Protein AF-A0A6M0ATI1-F1 (afdb_monomer_lite)

Sequence (165 aa):
MRSDSDPESMREPLITDILDSEDGLGLEQLDYLVVSGDLTNRATPQEFEQARQLISGLMERFDLTAERCIIVPGNHDLSWDEEVYEWKKKRLVEPNKLQEGTYVEQGDGFLLRVEERYPQRFKNFSECFYQPLLGKEYPLEFKQQCLPSLFLNTRIQFLAMNSCS

Radius of gyration: 19.14 Å; chains: 1; bounding box: 51×43×51 Å

pLDDT: mean 89.33, std 9.72, range [35.59, 97.0]

Structure (mmCIF, N/CA/C/O backbone):
data_AF-A0A6M0ATI1-F1
#
_entry.id   AF-A0A6M0ATI1-F1
#
loop_
_atom_site.group_PDB
_atom_site.id
_atom_site.type_symbol
_atom_site.label_atom_id
_atom_site.label_alt_id
_atom_site.label_comp_id
_atom_site.label_asym_id
_atom_site.label_entity_id
_atom_site.label_seq_id
_atom_site.pdbx_PDB_ins_code
_atom_site.Cartn_x
_atom_site.Cartn_y
_atom_site.Cartn_z
_atom_site.occupancy
_atom_site.B_iso_or_equiv
_atom_site.auth_seq_id
_atom_site.auth_comp_id
_atom_site.auth_asym_id
_atom_site.auth_atom_id
_atom_site.pdbx_PDB_model_num
ATOM 1 N N . MET A 1 1 ? -14.110 23.406 -12.650 1.00 35.59 1 MET A N 1
ATOM 2 C CA . MET A 1 1 ? -13.484 22.103 -12.945 1.00 35.59 1 MET A CA 1
ATOM 3 C C . MET A 1 1 ? -13.263 21.456 -11.590 1.00 35.59 1 MET A C 1
ATOM 5 O O . MET A 1 1 ? -12.436 21.966 -10.849 1.00 35.59 1 MET A O 1
ATOM 9 N N . ARG A 1 2 ? -14.103 20.496 -11.183 1.00 36.56 2 ARG A N 1
ATOM 10 C CA . ARG A 1 2 ? -13.819 19.701 -9.980 1.00 36.56 2 ARG A CA 1
ATOM 11 C C . ARG A 1 2 ? -12.590 18.863 -10.329 1.00 36.56 2 ARG A C 1
ATOM 13 O O . ARG A 1 2 ? -12.591 18.241 -11.386 1.00 36.56 2 ARG A O 1
ATOM 20 N N . SER A 1 3 ? -11.518 18.942 -9.549 1.00 43.66 3 SER A N 1
ATOM 21 C CA . SER A 1 3 ? -10.491 17.910 -9.630 1.00 43.66 3 SER A CA 1
ATOM 22 C C . SER A 1 3 ? -11.125 16.662 -9.035 1.00 43.66 3 SER A C 1
ATOM 24 O O . SER A 1 3 ? -11.372 16.637 -7.834 1.00 43.66 3 SER A O 1
ATOM 26 N N . ASP A 1 4 ? -11.420 15.658 -9.857 1.00 52.88 4 ASP A N 1
ATOM 27 C CA . ASP A 1 4 ? -11.963 14.351 -9.440 1.00 52.88 4 ASP A CA 1
ATOM 28 C C . ASP A 1 4 ? -10.972 13.527 -8.575 1.00 52.88 4 ASP A C 1
ATOM 30 O O . ASP A 1 4 ? -11.040 12.306 -8.512 1.00 52.88 4 ASP A O 1
ATOM 34 N N . SER A 1 5 ? -10.026 14.190 -7.912 1.00 62.03 5 SER A N 1
ATOM 35 C CA . SER A 1 5 ? -8.940 13.615 -7.117 1.00 62.03 5 SER A CA 1
ATOM 36 C C . SER A 1 5 ? -8.611 14.504 -5.911 1.00 62.03 5 SER A C 1
ATOM 38 O O . SER A 1 5 ? -7.453 14.716 -5.554 1.00 62.03 5 SER A O 1
ATOM 40 N N . ASP A 1 6 ? -9.651 15.075 -5.303 1.00 76.88 6 ASP A N 1
ATOM 41 C CA . ASP A 1 6 ? -9.575 15.655 -3.965 1.00 76.88 6 ASP A CA 1
ATOM 42 C C . ASP A 1 6 ? -9.867 14.557 -2.919 1.00 76.88 6 ASP A C 1
ATOM 44 O O . ASP A 1 6 ? -10.954 13.969 -2.964 1.00 76.88 6 ASP A O 1
ATOM 48 N N . PRO A 1 7 ? -8.935 14.250 -1.993 1.00 76.62 7 PRO A N 1
ATOM 49 C CA . PRO A 1 7 ? -9.108 13.185 -1.003 1.00 76.62 7 PRO A CA 1
ATOM 50 C C . PRO A 1 7 ? -10.383 13.321 -0.170 1.00 76.62 7 PRO A C 1
ATOM 52 O O . PRO A 1 7 ? -11.025 12.317 0.133 1.00 76.62 7 PRO A O 1
ATOM 55 N N . GLU A 1 8 ? -10.786 14.548 0.174 1.00 75.38 8 GLU A N 1
ATOM 56 C CA . GLU A 1 8 ? -12.001 14.780 0.963 1.00 75.38 8 GLU A CA 1
ATOM 57 C C . GLU A 1 8 ? -13.261 14.403 0.184 1.00 75.38 8 GLU A C 1
ATOM 59 O O . GLU A 1 8 ? -14.150 13.735 0.714 1.00 75.38 8 GLU A O 1
ATOM 64 N N . SER A 1 9 ? -13.295 14.752 -1.102 1.00 80.88 9 SER A N 1
ATOM 65 C CA . SER A 1 9 ? -14.394 14.419 -2.010 1.00 80.88 9 SER A CA 1
ATOM 66 C C . SER A 1 9 ? -14.590 12.904 -2.199 1.00 80.88 9 SER A C 1
ATOM 68 O O . SER A 1 9 ? -15.701 12.480 -2.512 1.00 80.88 9 SER A O 1
ATOM 70 N N . MET A 1 10 ? -13.548 12.087 -1.991 1.00 82.06 10 MET A N 1
ATOM 71 C CA . MET A 1 10 ? -13.635 10.616 -1.991 1.00 82.06 10 MET A CA 1
ATOM 72 C C . MET A 1 10 ? -13.926 10.028 -0.605 1.00 82.06 10 MET A C 1
ATOM 74 O O . MET A 1 10 ? -14.589 8.996 -0.498 1.00 82.06 10 MET A O 1
ATOM 78 N N . ARG A 1 11 ? -13.430 10.671 0.456 1.00 87.81 11 ARG A N 1
ATOM 79 C CA . ARG A 1 11 ? -13.546 10.195 1.838 1.00 87.81 11 ARG A CA 1
ATOM 80 C C . ARG A 1 11 ? -14.991 10.177 2.326 1.00 87.81 11 ARG A C 1
ATOM 82 O O . ARG A 1 11 ? -15.429 9.173 2.877 1.00 87.81 11 ARG A O 1
ATOM 89 N N . GLU A 1 12 ? -15.721 11.276 2.143 1.00 87.88 12 GLU A N 1
ATOM 90 C CA . GLU A 1 12 ? -17.067 11.425 2.716 1.00 87.88 12 GLU A CA 1
ATOM 91 C C . GLU A 1 12 ? -18.094 10.426 2.155 1.00 87.88 12 GLU A C 1
ATOM 93 O O . GLU A 1 12 ? -18.835 9.847 2.954 1.00 87.88 12 GLU A O 1
ATOM 98 N N . PRO A 1 13 ? -18.138 10.144 0.834 1.00 90.75 13 PRO A N 1
ATOM 99 C CA . PRO A 1 13 ? -18.988 9.078 0.306 1.00 90.75 13 PRO A CA 1
ATOM 100 C C . PRO A 1 13 ? -18.637 7.713 0.896 1.00 90.75 13 PRO A C 1
ATOM 102 O O . PRO A 1 13 ? -19.522 7.009 1.360 1.00 90.75 13 PRO A O 1
ATOM 105 N N . LEU A 1 14 ? -17.345 7.377 0.984 1.00 91.25 14 LEU A N 1
ATOM 106 C CA . LEU A 1 14 ? -16.912 6.098 1.545 1.00 91.25 14 LEU A CA 1
ATOM 107 C C . LEU A 1 14 ? -17.301 5.953 3.024 1.00 91.25 14 LEU A C 1
ATOM 109 O O . LEU A 1 14 ? -17.777 4.899 3.434 1.00 91.25 14 LEU A O 1
ATOM 113 N N . ILE A 1 15 ? -17.123 7.003 3.833 1.00 92.25 15 ILE A N 1
ATOM 114 C CA . ILE A 1 15 ? -17.561 7.008 5.237 1.00 92.25 15 ILE A CA 1
ATOM 115 C C . ILE A 1 15 ? -19.081 6.844 5.322 1.00 92.25 15 ILE A C 1
ATOM 117 O O . ILE A 1 15 ? -19.564 6.110 6.181 1.00 92.25 15 ILE A O 1
ATOM 121 N N . THR A 1 16 ? -19.822 7.516 4.440 1.00 92.44 16 THR A N 1
ATOM 122 C CA . THR A 1 16 ? -21.284 7.429 4.384 1.00 92.44 16 THR A CA 1
ATOM 123 C C . THR A 1 16 ? -21.722 6.003 4.070 1.00 92.44 16 THR A C 1
ATOM 125 O O . THR A 1 16 ? -22.495 5.443 4.837 1.00 92.44 16 THR A O 1
ATOM 128 N N . ASP A 1 17 ? -21.154 5.380 3.038 1.00 93.19 17 ASP A N 1
ATOM 129 C CA . ASP A 1 17 ? -21.459 4.001 2.642 1.00 93.19 17 ASP A CA 1
ATOM 130 C C . ASP A 1 17 ? -21.103 2.986 3.745 1.00 93.19 17 ASP A C 1
ATOM 132 O O . ASP A 1 17 ? -21.799 1.988 3.930 1.00 93.19 17 ASP A O 1
ATOM 136 N N . ILE A 1 18 ? -20.031 3.227 4.511 1.00 92.38 18 ILE A N 1
ATOM 137 C CA . ILE A 1 18 ? -19.662 2.369 5.649 1.00 92.38 18 ILE A CA 1
ATOM 138 C C . ILE A 1 18 ? -20.700 2.474 6.776 1.00 92.38 18 ILE A C 1
ATOM 140 O O . ILE A 1 18 ? -21.060 1.455 7.363 1.00 92.38 18 ILE A O 1
ATOM 144 N N . LEU A 1 19 ? -21.168 3.686 7.088 1.00 93.00 19 LEU A N 1
ATOM 145 C CA . LEU A 1 19 ? -22.079 3.948 8.207 1.00 93.00 19 LEU A CA 1
ATOM 146 C C . LEU A 1 19 ? -23.550 3.676 7.874 1.00 93.00 19 LEU A C 1
ATOM 148 O O . LEU A 1 19 ? -24.333 3.407 8.785 1.00 93.00 19 LEU A O 1
ATOM 152 N N . ASP A 1 20 ? -23.941 3.785 6.606 1.00 93.75 20 ASP A N 1
ATOM 153 C CA . ASP A 1 20 ? -25.328 3.641 6.181 1.00 93.75 20 ASP A CA 1
ATOM 154 C C . ASP A 1 20 ? -25.816 2.205 6.392 1.00 93.75 20 ASP A C 1
ATOM 156 O O . ASP A 1 20 ? -25.236 1.249 5.885 1.00 93.75 20 ASP A O 1
ATOM 160 N N . SER A 1 21 ? -26.889 2.065 7.167 1.00 91.50 21 SER A N 1
ATOM 161 C CA . SER A 1 21 ? -27.486 0.778 7.532 1.00 91.50 21 SER A CA 1
ATOM 162 C C . SER A 1 21 ? -28.617 0.340 6.600 1.00 91.50 21 SER A C 1
ATOM 164 O O . SER A 1 21 ? -29.055 -0.807 6.699 1.00 91.50 21 SER A O 1
ATOM 166 N N . GLU A 1 22 ? -29.090 1.223 5.716 1.00 91.31 22 GLU A N 1
ATOM 167 C CA . GLU A 1 22 ? -30.153 0.920 4.756 1.00 91.31 22 GLU A CA 1
ATOM 168 C C . GLU A 1 22 ? -29.571 0.461 3.416 1.00 91.31 22 GLU A C 1
ATOM 170 O O . GLU A 1 22 ? -29.850 -0.662 2.991 1.00 91.31 22 GLU A O 1
ATOM 175 N N . ASP A 1 23 ? -28.727 1.290 2.795 1.00 90.81 23 ASP A N 1
ATOM 176 C CA . ASP A 1 23 ? -28.152 1.027 1.468 1.00 90.81 23 ASP A CA 1
ATOM 177 C C . ASP A 1 23 ? -26.639 0.700 1.505 1.00 90.81 23 ASP A C 1
ATOM 179 O O . ASP A 1 23 ? -26.055 0.352 0.474 1.00 90.81 23 ASP A O 1
ATOM 183 N N . GLY A 1 24 ? -26.005 0.771 2.684 1.00 90.88 24 GLY A N 1
ATOM 184 C CA . GLY A 1 24 ? -24.564 0.584 2.895 1.00 90.88 24 GLY A CA 1
ATOM 185 C C . GLY A 1 24 ? -24.173 -0.653 3.720 1.00 90.88 24 GLY A C 1
ATOM 186 O O . GLY A 1 24 ? -24.802 -1.711 3.652 1.00 90.88 24 GLY A O 1
ATOM 187 N N . LEU A 1 25 ? -23.075 -0.543 4.478 1.00 90.50 25 LEU A N 1
ATOM 188 C CA . LEU A 1 25 ? -22.532 -1.630 5.311 1.00 90.50 25 LEU A CA 1
ATOM 189 C C . LEU A 1 25 ? -23.060 -1.637 6.755 1.00 90.50 25 LEU A C 1
ATOM 191 O O . LEU A 1 25 ? -22.966 -2.668 7.424 1.00 90.50 25 LEU A O 1
ATOM 195 N N . GLY A 1 26 ? -23.584 -0.514 7.247 1.00 92.38 26 GLY A N 1
ATOM 196 C CA . GLY A 1 26 ? -24.131 -0.367 8.598 1.00 92.38 26 GLY A CA 1
ATOM 197 C C . GLY A 1 26 ? -23.112 -0.580 9.721 1.00 92.38 26 GLY A C 1
ATOM 198 O O . GLY A 1 26 ? -23.476 -1.045 10.802 1.00 92.38 26 GLY A O 1
ATOM 199 N N . LEU A 1 27 ? -21.830 -0.300 9.473 1.00 92.56 27 LEU A N 1
ATOM 200 C CA . LEU A 1 27 ? -20.741 -0.504 10.428 1.00 92.56 27 LEU A CA 1
ATOM 201 C C . LEU A 1 27 ? -20.435 0.788 11.184 1.00 92.56 27 LEU A C 1
ATOM 203 O O . LEU A 1 27 ? -19.815 1.706 10.656 1.00 92.56 27 LEU A O 1
ATOM 207 N N . GLU A 1 28 ? -20.807 0.838 12.461 1.00 90.44 28 GLU A N 1
ATOM 208 C CA . GLU A 1 28 ? -20.515 1.991 13.326 1.00 90.44 28 GLU A CA 1
ATOM 209 C C . GLU A 1 28 ? -19.036 2.076 13.746 1.00 90.44 28 GLU A C 1
ATOM 211 O O . GLU A 1 28 ? -18.558 3.144 14.136 1.00 90.44 28 GLU A O 1
ATOM 216 N N . GLN A 1 29 ? -18.312 0.953 13.690 1.00 92.75 29 GLN A N 1
ATOM 217 C CA . GLN A 1 29 ? -16.911 0.824 14.097 1.00 92.75 29 GLN A CA 1
ATOM 218 C C . GLN A 1 29 ? -16.158 -0.148 13.185 1.00 92.75 29 GLN A C 1
ATOM 220 O O . GLN A 1 29 ? -16.751 -1.057 12.603 1.00 92.75 29 GLN A O 1
ATOM 225 N N . LEU A 1 30 ? -14.835 0.021 13.111 1.00 94.12 30 LEU A N 1
ATOM 226 C CA . LEU A 1 30 ? -13.924 -0.881 12.412 1.00 94.12 30 LEU A CA 1
ATOM 227 C C . LEU A 1 30 ? -12.875 -1.411 13.394 1.00 94.12 30 LEU A C 1
ATOM 229 O O . LEU A 1 30 ? -12.245 -0.639 14.107 1.00 94.12 30 LEU A O 1
ATOM 233 N N . ASP A 1 31 ? -12.650 -2.726 13.405 1.00 94.31 31 ASP A N 1
ATOM 234 C CA . ASP A 1 31 ? -11.556 -3.335 14.180 1.00 94.31 31 ASP A CA 1
ATOM 235 C C . ASP A 1 31 ? -10.205 -3.268 13.453 1.00 94.31 31 ASP A C 1
ATOM 237 O O . ASP A 1 31 ? -9.141 -3.300 14.083 1.00 94.31 31 ASP A O 1
ATOM 241 N N . TYR A 1 32 ? -10.260 -3.252 12.119 1.00 95.88 32 TYR A N 1
ATOM 242 C CA . TYR A 1 32 ? -9.123 -3.295 11.208 1.00 95.88 32 TYR A CA 1
ATOM 243 C C . TYR A 1 32 ? -9.449 -2.539 9.926 1.00 95.88 32 TYR A C 1
ATOM 245 O O . TYR A 1 32 ? -10.566 -2.633 9.418 1.00 95.88 32 TYR A O 1
ATOM 253 N N . LEU A 1 33 ? -8.442 -1.882 9.356 1.00 95.62 33 LEU A N 1
ATOM 254 C CA . LEU A 1 33 ? -8.485 -1.366 7.993 1.00 95.62 33 LEU A CA 1
ATOM 255 C C . LEU A 1 33 ? -7.503 -2.162 7.141 1.00 95.62 33 LEU A C 1
ATOM 257 O 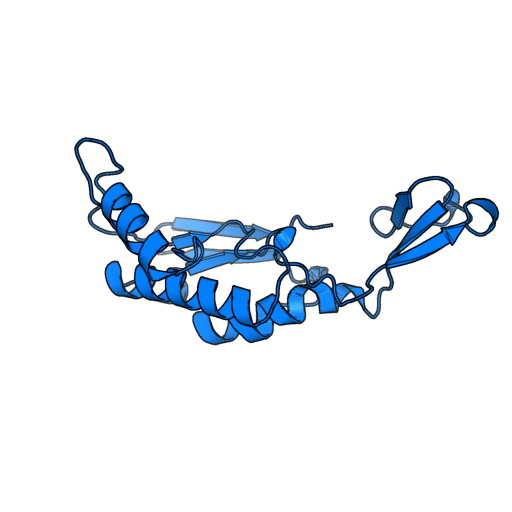O . LEU A 1 33 ? -6.302 -2.170 7.414 1.00 95.62 33 LEU A O 1
ATOM 261 N N . VAL A 1 34 ? -8.015 -2.834 6.114 1.00 95.50 34 VAL A N 1
ATOM 262 C CA . VAL A 1 34 ? -7.196 -3.587 5.163 1.00 95.50 34 VAL A CA 1
ATOM 263 C C . VAL A 1 34 ? -7.276 -2.907 3.806 1.00 95.50 34 VAL A C 1
ATOM 265 O O . VAL A 1 34 ? -8.363 -2.787 3.249 1.00 95.50 34 VAL A O 1
ATOM 268 N N . VAL A 1 35 ? -6.131 -2.486 3.269 1.00 94.44 35 VAL A N 1
ATOM 269 C CA . VAL A 1 35 ? -6.033 -1.899 1.927 1.00 94.44 35 VAL A CA 1
ATOM 270 C C . VAL A 1 35 ? -5.130 -2.776 1.072 1.00 94.44 35 VAL A C 1
ATOM 272 O O . VAL A 1 35 ? -3.945 -2.946 1.357 1.00 94.44 35 VAL A O 1
ATOM 275 N N . SER A 1 36 ? -5.712 -3.375 0.038 1.00 92.31 36 SER A N 1
ATOM 276 C CA . SER A 1 36 ? -5.083 -4.427 -0.764 1.00 92.31 36 SER A CA 1
ATOM 277 C C . SER A 1 36 ? -4.266 -3.923 -1.962 1.00 92.31 36 SER A C 1
ATOM 279 O O . SER A 1 36 ? -3.994 -4.712 -2.863 1.00 92.31 36 SER A O 1
ATOM 281 N N . GLY A 1 37 ? -3.876 -2.647 -1.974 1.00 92.06 37 GLY A N 1
ATOM 282 C CA . GLY A 1 37 ? -3.059 -2.035 -3.027 1.00 92.06 37 GLY A CA 1
ATOM 283 C C . GLY A 1 37 ? -3.811 -1.062 -3.928 1.00 92.06 37 GLY A C 1
ATOM 284 O O . GLY A 1 37 ? -4.973 -0.749 -3.679 1.00 92.06 37 GLY A O 1
ATOM 285 N N . ASP A 1 38 ? -3.100 -0.590 -4.953 1.00 92.44 38 ASP A N 1
ATOM 286 C CA . ASP A 1 38 ? -3.531 0.385 -5.961 1.00 92.44 38 ASP A CA 1
ATOM 287 C C . ASP A 1 38 ? -4.052 1.687 -5.333 1.00 92.44 38 ASP A C 1
ATOM 289 O O . ASP A 1 38 ? -5.129 2.191 -5.649 1.00 92.44 38 ASP A O 1
ATOM 293 N N . LEU A 1 39 ? -3.254 2.235 -4.413 1.00 92.31 39 LEU A N 1
ATOM 294 C CA . LEU A 1 39 ? -3.512 3.525 -3.765 1.00 92.31 39 LEU A CA 1
ATOM 295 C C . LEU A 1 39 ? -3.316 4.704 -4.721 1.00 92.31 39 LEU A C 1
ATOM 297 O O . LEU A 1 39 ? -3.899 5.772 -4.538 1.00 92.31 39 LEU A O 1
ATOM 301 N N . THR A 1 40 ? -2.431 4.528 -5.694 1.00 92.69 40 THR A N 1
ATOM 302 C CA . THR A 1 40 ? -1.992 5.557 -6.633 1.00 92.69 40 THR A CA 1
ATOM 303 C C . THR A 1 40 ? -2.169 5.079 -8.069 1.00 92.69 40 THR A C 1
ATOM 305 O O . THR A 1 40 ? -2.600 3.956 -8.302 1.00 92.69 40 THR A O 1
ATOM 308 N N . ASN A 1 41 ? -1.878 5.938 -9.052 1.00 88.94 41 ASN A N 1
ATOM 309 C CA . ASN A 1 41 ? -1.892 5.556 -10.469 1.00 88.94 41 ASN A CA 1
ATOM 310 C C . ASN A 1 41 ? -0.471 5.427 -11.038 1.00 88.94 41 ASN A C 1
ATOM 312 O O . ASN A 1 41 ? -0.227 4.604 -11.922 1.00 88.94 41 ASN A O 1
ATOM 316 N N . ARG A 1 42 ? 0.453 6.274 -10.568 1.00 88.56 42 ARG A N 1
ATOM 317 C CA . ARG A 1 42 ? 1.842 6.365 -11.035 1.00 88.56 42 ARG A CA 1
ATOM 318 C C . ARG A 1 42 ? 2.861 6.339 -9.893 1.00 88.56 42 ARG A C 1
ATOM 320 O O . ARG A 1 42 ? 4.038 6.590 -10.149 1.00 88.56 42 ARG A O 1
ATOM 327 N N . ALA A 1 43 ? 2.425 6.086 -8.659 1.00 92.38 43 ALA A N 1
ATOM 328 C CA . ALA A 1 43 ? 3.269 6.043 -7.469 1.00 92.38 43 ALA A CA 1
ATOM 329 C C . ALA A 1 43 ? 4.118 7.306 -7.244 1.00 92.38 43 ALA A C 1
ATOM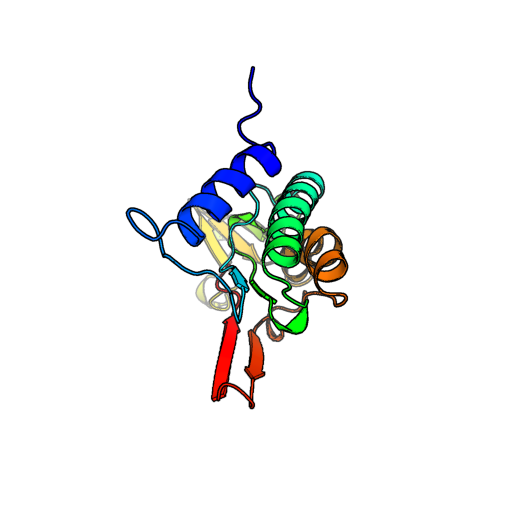 331 O O . ALA A 1 43 ? 5.267 7.241 -6.786 1.00 92.38 43 ALA A O 1
ATOM 332 N N . THR A 1 44 ? 3.573 8.477 -7.581 1.00 92.44 44 THR A N 1
ATOM 333 C CA . THR A 1 44 ? 4.272 9.746 -7.330 1.00 92.44 44 THR A CA 1
ATOM 334 C C . THR A 1 44 ? 4.165 10.150 -5.855 1.00 92.44 44 THR A C 1
ATOM 336 O O . THR A 1 44 ? 3.166 9.831 -5.205 1.00 92.44 44 THR A O 1
ATOM 339 N N . PRO A 1 45 ? 5.131 10.912 -5.305 1.00 93.56 45 PRO A N 1
ATOM 340 C CA . PRO A 1 45 ? 5.039 11.413 -3.932 1.00 93.56 45 PRO A CA 1
ATOM 341 C C . PRO A 1 45 ? 3.753 12.207 -3.648 1.00 93.56 45 PRO A C 1
ATOM 343 O O . PRO A 1 45 ? 3.171 12.062 -2.577 1.00 93.56 45 PRO A O 1
ATOM 346 N N . GLN A 1 46 ? 3.275 13.010 -4.609 1.00 93.19 46 GLN A N 1
ATOM 347 C CA . GLN A 1 46 ? 2.004 13.734 -4.482 1.00 93.19 46 GLN A CA 1
ATOM 348 C C . GLN A 1 46 ? 0.789 12.801 -4.393 1.00 93.19 46 GLN A C 1
ATOM 350 O O . GLN A 1 46 ? -0.078 13.035 -3.555 1.00 93.19 46 GLN A O 1
ATOM 355 N N . GLU A 1 47 ? 0.715 11.762 -5.231 1.00 93.94 47 GLU A N 1
ATOM 356 C CA . GLU A 1 47 ? -0.385 10.785 -5.173 1.00 93.94 47 GLU A CA 1
ATOM 357 C C . GLU A 1 47 ? -0.378 10.035 -3.833 1.00 93.94 47 GLU A C 1
ATOM 359 O O . GLU A 1 47 ? -1.427 9.847 -3.221 1.00 93.94 47 GLU A O 1
ATOM 364 N N . PHE A 1 48 ? 0.804 9.678 -3.324 1.00 95.81 48 PHE A N 1
ATOM 365 C CA . PHE A 1 48 ? 0.933 9.052 -2.009 1.00 95.81 48 PHE A CA 1
ATOM 366 C C . PHE A 1 48 ? 0.528 9.971 -0.859 1.00 95.81 48 PHE A C 1
ATOM 368 O O . PHE A 1 48 ? -0.099 9.506 0.088 1.00 95.81 48 PHE A O 1
ATOM 375 N N . GLU A 1 49 ? 0.824 11.266 -0.940 1.00 94.75 49 GLU A N 1
ATOM 376 C CA . GLU A 1 49 ? 0.360 12.234 0.055 1.00 94.75 49 GLU A CA 1
ATOM 377 C C . GLU A 1 49 ? -1.175 12.349 0.058 1.00 94.75 49 GLU A C 1
ATOM 379 O O . GLU A 1 49 ? -1.791 12.365 1.122 1.00 94.75 49 GLU A O 1
ATOM 384 N N . GLN A 1 50 ? -1.811 12.346 -1.117 1.00 94.31 50 GLN A N 1
ATOM 385 C CA . GLN A 1 50 ? -3.273 12.317 -1.237 1.00 94.31 50 GLN A CA 1
ATOM 386 C C . GLN A 1 50 ? -3.874 11.028 -0.659 1.00 94.31 50 GLN A C 1
ATOM 388 O O . GLN A 1 50 ? -4.819 11.084 0.132 1.00 94.31 50 GLN A O 1
ATOM 393 N N . ALA A 1 51 ? -3.296 9.871 -0.994 1.00 95.06 51 ALA A N 1
ATOM 394 C CA . ALA A 1 51 ? -3.703 8.585 -0.434 1.00 95.06 51 ALA A CA 1
ATOM 395 C C . ALA A 1 51 ? -3.537 8.563 1.094 1.00 95.06 51 ALA A C 1
ATOM 397 O O . ALA A 1 51 ? -4.420 8.101 1.815 1.00 95.06 51 ALA A O 1
ATOM 398 N N . ARG A 1 52 ? -2.437 9.120 1.613 1.00 95.69 52 ARG A N 1
ATOM 399 C CA . ARG A 1 52 ? -2.187 9.235 3.052 1.00 95.69 52 ARG A CA 1
ATOM 400 C C . ARG A 1 52 ? -3.269 10.068 3.733 1.00 95.69 52 ARG A C 1
ATOM 402 O O . ARG A 1 52 ? -3.792 9.633 4.750 1.00 95.69 52 ARG A O 1
ATOM 409 N N . GLN A 1 53 ? -3.641 11.218 3.172 1.00 94.94 53 GLN A N 1
ATOM 410 C CA . GLN A 1 53 ? -4.707 12.070 3.716 1.00 94.94 53 GLN A CA 1
ATOM 411 C C . GLN A 1 53 ? -6.062 11.353 3.769 1.00 94.94 53 GLN A C 1
ATOM 413 O O . GLN A 1 53 ? -6.770 11.456 4.773 1.00 94.94 53 GLN A O 1
ATOM 418 N N . LEU A 1 54 ? -6.402 10.587 2.727 1.00 94.44 54 LEU A N 1
ATOM 419 C CA . LEU A 1 54 ? -7.610 9.761 2.700 1.00 94.44 54 LEU A CA 1
ATOM 420 C C . LEU A 1 54 ? -7.599 8.725 3.835 1.00 94.44 54 LEU A C 1
ATOM 422 O O . LEU A 1 54 ? -8.537 8.671 4.632 1.00 94.44 54 LEU A O 1
ATOM 426 N N . ILE A 1 55 ? -6.528 7.931 3.936 1.00 95.75 55 ILE A N 1
ATOM 427 C CA . ILE A 1 55 ? -6.431 6.846 4.921 1.00 95.75 55 ILE A CA 1
ATOM 428 C C . ILE A 1 55 ? -6.325 7.383 6.351 1.00 95.75 55 ILE A C 1
ATOM 430 O O . ILE A 1 55 ? -7.008 6.869 7.233 1.00 95.75 55 ILE A O 1
ATOM 434 N N . SER A 1 56 ? -5.546 8.442 6.594 1.00 95.69 56 SER A N 1
ATOM 435 C CA . SER A 1 56 ? -5.488 9.096 7.908 1.00 95.69 56 SER A CA 1
ATOM 436 C C . SER A 1 56 ? -6.864 9.607 8.340 1.00 95.69 56 SER A C 1
ATOM 438 O O . SER A 1 56 ? -7.245 9.399 9.485 1.00 95.69 56 SER A O 1
ATOM 440 N N . GLY A 1 57 ? -7.654 10.179 7.424 1.00 94.50 57 GLY A N 1
ATOM 441 C CA . GLY A 1 57 ? -9.020 10.608 7.731 1.00 94.50 57 GLY A CA 1
ATOM 442 C C . GLY A 1 57 ? -9.953 9.452 8.112 1.00 94.50 57 GLY A C 1
ATOM 443 O O . GLY A 1 57 ? -10.770 9.597 9.019 1.00 94.50 57 GLY A O 1
ATOM 444 N N . LEU A 1 58 ? -9.816 8.284 7.472 1.00 95.00 58 LEU A N 1
ATOM 445 C CA . LEU A 1 58 ? -10.544 7.075 7.882 1.00 95.00 58 LEU A CA 1
ATOM 446 C C . LEU A 1 58 ? -10.083 6.587 9.259 1.00 95.00 58 LEU A C 1
ATOM 448 O O . LEU A 1 58 ? -10.915 6.254 10.101 1.00 95.00 58 LEU A O 1
ATOM 452 N N . MET A 1 59 ? -8.772 6.576 9.508 1.00 95.44 59 MET A N 1
ATOM 453 C CA . MET A 1 59 ? -8.224 6.180 10.804 1.00 95.44 59 MET A CA 1
ATOM 454 C C . MET A 1 59 ? -8.746 7.073 11.930 1.00 95.44 59 MET A C 1
ATOM 456 O O . MET A 1 59 ? -9.206 6.560 12.944 1.00 95.44 59 MET A O 1
ATOM 460 N N . GLU A 1 60 ? -8.749 8.391 11.728 1.00 95.12 60 GLU A N 1
ATOM 461 C CA . GLU A 1 60 ? -9.299 9.361 12.678 1.00 95.12 60 GLU A CA 1
ATOM 462 C C . GLU A 1 60 ? -10.809 9.172 12.878 1.00 95.12 60 GLU A C 1
ATOM 464 O O . GLU A 1 60 ? -11.289 9.185 14.011 1.00 95.12 60 GLU A O 1
ATOM 469 N N . ARG A 1 61 ? -11.573 8.943 11.799 1.00 94.88 61 ARG A N 1
ATOM 470 C CA . ARG A 1 61 ? -13.032 8.768 11.875 1.00 94.88 61 ARG A CA 1
ATOM 471 C C . ARG A 1 61 ? -13.447 7.547 12.695 1.00 94.88 61 ARG A C 1
ATOM 473 O O . ARG A 1 61 ? -14.486 7.608 13.361 1.00 94.88 61 ARG A O 1
ATOM 480 N N . PHE A 1 62 ? -12.687 6.459 12.596 1.00 95.69 62 PHE A N 1
ATOM 481 C CA . PHE A 1 62 ? -12.994 5.165 13.212 1.00 95.69 62 PHE A CA 1
ATOM 482 C C . PHE A 1 62 ? -12.087 4.824 14.408 1.00 95.69 62 PHE A C 1
ATOM 484 O O . PHE A 1 62 ? -12.140 3.698 14.891 1.00 95.69 62 PHE A O 1
ATOM 491 N N . ASP A 1 63 ? -11.286 5.783 14.891 1.00 95.31 63 ASP A N 1
ATOM 492 C CA . ASP A 1 63 ? -10.353 5.629 16.023 1.00 95.31 63 ASP A CA 1
ATOM 493 C C . ASP A 1 63 ? -9.382 4.435 15.863 1.00 95.31 63 ASP A C 1
ATOM 495 O O . ASP A 1 63 ? -9.104 3.671 16.790 1.00 95.31 63 ASP A O 1
ATOM 499 N N . LEU A 1 64 ? -8.872 4.241 14.641 1.00 96.12 64 LEU A N 1
ATOM 500 C CA . LEU A 1 64 ? -7.947 3.158 14.309 1.00 96.12 64 LEU A CA 1
ATOM 501 C C . LEU A 1 64 ? -6.495 3.570 14.550 1.00 96.12 64 LEU A C 1
ATOM 503 O O . LEU A 1 64 ? -6.012 4.576 14.028 1.00 96.12 64 LEU A O 1
ATOM 507 N N . THR A 1 65 ? -5.749 2.720 15.254 1.00 95.12 65 THR A N 1
ATOM 508 C CA . THR A 1 65 ? -4.296 2.875 15.374 1.00 95.12 65 THR A CA 1
ATOM 509 C C . THR A 1 65 ? -3.569 2.336 14.142 1.00 95.12 65 THR A C 1
ATOM 511 O O . THR A 1 65 ? -4.085 1.500 13.392 1.00 95.12 65 THR A O 1
ATOM 514 N N . ALA A 1 66 ? -2.316 2.759 13.956 1.00 94.69 66 ALA A N 1
ATOM 515 C CA . ALA A 1 66 ? -1.449 2.238 12.901 1.00 94.69 66 ALA A CA 1
ATOM 516 C C . ALA A 1 66 ? -1.298 0.705 12.959 1.00 94.69 66 ALA A C 1
ATOM 518 O O . ALA A 1 66 ? -1.227 0.059 11.916 1.00 94.69 66 ALA A O 1
ATOM 519 N N . GLU A 1 67 ? -1.305 0.084 14.149 1.00 93.38 67 GLU A N 1
ATOM 520 C CA . GLU A 1 67 ? -1.216 -1.380 14.248 1.00 93.38 67 GLU A CA 1
ATOM 521 C C . GLU A 1 67 ? -2.466 -2.099 13.726 1.00 93.38 67 GLU A C 1
ATOM 523 O O . GLU A 1 67 ? -2.389 -3.286 13.418 1.00 93.38 67 GLU A O 1
ATOM 528 N N . ARG A 1 68 ? -3.610 -1.411 13.620 1.00 95.56 68 ARG A N 1
ATOM 529 C CA . ARG A 1 68 ? -4.860 -1.953 13.062 1.00 95.56 68 ARG A CA 1
ATOM 530 C C . ARG A 1 68 ? -4.983 -1.758 11.552 1.00 95.56 68 ARG A C 1
ATOM 532 O O . ARG A 1 68 ? -5.959 -2.221 10.966 1.00 95.56 68 ARG A O 1
ATOM 539 N N . CYS A 1 69 ? -3.996 -1.123 10.926 1.00 96.12 69 CYS A N 1
ATOM 540 C CA . CYS A 1 69 ? -3.961 -0.887 9.490 1.00 96.12 69 CYS A CA 1
ATOM 541 C C . CYS A 1 69 ? -3.024 -1.892 8.805 1.00 96.12 69 CYS A C 1
ATOM 543 O O . CYS A 1 69 ? -1.828 -1.957 9.091 1.00 96.12 69 CYS A O 1
ATOM 545 N N . ILE A 1 70 ? -3.570 -2.687 7.886 1.00 95.81 70 ILE A N 1
ATOM 546 C CA . ILE A 1 70 ? -2.839 -3.666 7.082 1.00 95.81 70 ILE A CA 1
ATOM 547 C C . ILE A 1 70 ? -2.902 -3.204 5.633 1.00 95.81 70 ILE A C 1
ATOM 549 O O . ILE A 1 70 ? -3.941 -3.300 4.988 1.00 95.81 70 ILE A O 1
ATOM 553 N N . ILE A 1 71 ? -1.787 -2.689 5.126 1.00 95.06 71 ILE A N 1
ATOM 554 C CA . ILE A 1 71 ? -1.726 -2.091 3.794 1.00 95.06 71 ILE A CA 1
ATOM 555 C C . ILE A 1 71 ? -0.614 -2.762 2.999 1.00 95.06 71 ILE A C 1
ATOM 557 O O . ILE A 1 71 ? 0.504 -2.920 3.494 1.00 95.06 71 ILE A O 1
ATOM 561 N N . VAL A 1 72 ? -0.924 -3.167 1.774 1.00 93.69 72 VAL A N 1
ATOM 562 C CA . VAL A 1 72 ? 0.049 -3.677 0.801 1.00 93.69 72 VAL A CA 1
ATOM 563 C C . VAL A 1 72 ? 0.043 -2.789 -0.434 1.00 93.69 72 VAL A C 1
ATOM 565 O O . VAL A 1 72 ? -0.995 -2.199 -0.724 1.00 93.69 72 VAL A O 1
ATOM 568 N N . PRO A 1 73 ? 1.169 -2.667 -1.153 1.00 93.25 73 PRO A N 1
ATOM 569 C CA . PRO A 1 73 ? 1.173 -1.985 -2.436 1.00 93.25 73 PRO A CA 1
ATOM 570 C C . PRO A 1 73 ? 0.533 -2.853 -3.528 1.00 93.25 73 PRO A C 1
ATOM 572 O O . PRO A 1 73 ? 0.608 -4.085 -3.476 1.00 93.25 73 PRO A O 1
ATOM 575 N N . GLY A 1 74 ? -0.056 -2.192 -4.523 1.00 90.44 74 GLY A N 1
ATOM 576 C CA . GLY A 1 74 ? -0.524 -2.786 -5.775 1.00 90.44 74 GLY A CA 1
ATOM 577 C C . GLY A 1 74 ? 0.374 -2.443 -6.969 1.00 90.44 74 GLY A C 1
ATOM 578 O O . GLY A 1 74 ? 1.432 -1.822 -6.827 1.00 90.44 74 GLY A O 1
ATOM 579 N N . ASN A 1 75 ? -0.043 -2.861 -8.166 1.00 88.56 75 ASN A N 1
ATOM 580 C CA . ASN A 1 75 ? 0.733 -2.668 -9.396 1.00 88.56 75 ASN A CA 1
ATOM 581 C C . ASN A 1 75 ? 0.855 -1.187 -9.767 1.00 88.56 75 ASN A C 1
ATOM 583 O O . ASN A 1 75 ? 1.845 -0.779 -10.372 1.00 88.56 75 ASN A O 1
ATOM 587 N N . HIS A 1 76 ? -0.134 -0.376 -9.405 1.00 88.94 76 HIS A N 1
ATOM 588 C CA . HIS A 1 76 ? -0.098 1.057 -9.667 1.00 88.94 76 HIS A CA 1
ATOM 589 C C . HIS A 1 76 ? 0.730 1.847 -8.640 1.00 88.94 76 HIS A C 1
ATOM 591 O O . HIS A 1 76 ? 1.067 3.002 -8.892 1.00 88.94 76 HIS A O 1
ATOM 597 N N . ASP A 1 77 ? 1.132 1.208 -7.537 1.00 89.75 77 ASP A N 1
ATOM 598 C CA . ASP A 1 77 ? 1.990 1.787 -6.492 1.00 89.75 77 ASP A CA 1
ATOM 599 C C . ASP A 1 77 ? 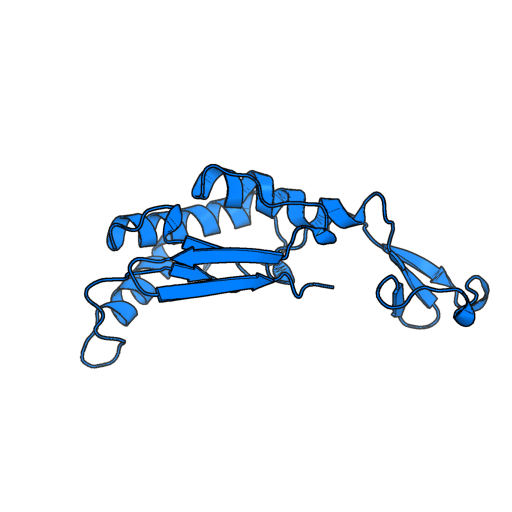3.492 1.585 -6.762 1.00 89.75 77 ASP A C 1
ATOM 601 O O . ASP A 1 77 ? 4.342 1.919 -5.930 1.00 89.75 77 ASP A O 1
ATOM 605 N N . LEU A 1 78 ? 3.821 1.053 -7.941 1.00 87.81 78 LEU A N 1
ATOM 606 C CA . LEU A 1 78 ? 5.171 0.954 -8.481 1.00 87.81 78 LEU A CA 1
ATOM 607 C C . LEU A 1 78 ? 5.591 2.288 -9.106 1.00 87.81 78 LEU A C 1
ATOM 609 O O . LEU A 1 78 ? 4.887 2.818 -9.961 1.00 87.81 78 LEU A O 1
ATOM 613 N N . SER A 1 79 ? 6.763 2.808 -8.741 1.00 83.06 79 SER A N 1
ATOM 614 C CA . SER A 1 79 ? 7.336 3.975 -9.424 1.00 83.06 79 SER A CA 1
ATOM 615 C C . SER A 1 79 ? 7.794 3.603 -10.834 1.00 83.06 79 SER A C 1
ATOM 617 O O . SER A 1 79 ? 8.692 2.778 -10.999 1.00 83.06 79 SER A O 1
ATOM 619 N N . TRP A 1 80 ? 7.202 4.239 -11.848 1.00 73.81 80 TRP A N 1
ATOM 620 C CA . TRP A 1 80 ? 7.572 4.051 -13.259 1.00 73.81 80 TRP A CA 1
ATOM 621 C C . TRP A 1 80 ? 8.839 4.824 -13.650 1.00 73.81 80 TRP A C 1
ATOM 623 O O . TRP A 1 80 ? 9.409 4.560 -14.707 1.00 73.81 80 TRP A O 1
ATOM 633 N N . ASP A 1 81 ? 9.282 5.760 -12.806 1.00 76.75 81 ASP A N 1
ATOM 634 C CA . ASP A 1 81 ? 10.531 6.503 -13.005 1.00 76.75 81 ASP A CA 1
ATOM 635 C C . ASP A 1 81 ? 11.764 5.620 -12.742 1.00 76.75 81 ASP A C 1
ATOM 637 O O . ASP A 1 81 ? 12.853 5.882 -13.253 1.00 76.75 81 ASP A O 1
ATOM 641 N N . GLU A 1 82 ? 11.593 4.546 -11.966 1.00 78.56 82 GLU A N 1
ATOM 642 C CA . GLU A 1 82 ? 12.635 3.555 -11.737 1.00 78.56 82 GLU A CA 1
ATOM 643 C C . GLU A 1 82 ? 12.636 2.542 -12.888 1.00 78.56 82 GLU A C 1
ATOM 645 O O . GLU A 1 82 ? 11.803 1.638 -12.966 1.00 78.56 82 GLU A O 1
ATOM 650 N N . GLU A 1 83 ? 13.608 2.663 -13.793 1.00 83.12 83 GLU A N 1
ATOM 651 C CA . GLU A 1 83 ? 13.852 1.668 -14.840 1.00 83.12 83 GLU A CA 1
ATOM 652 C C . GLU A 1 83 ? 14.387 0.363 -14.223 1.00 83.12 83 GLU A C 1
ATOM 654 O O . GLU A 1 83 ? 15.584 0.079 -14.222 1.00 83.12 83 GLU A O 1
ATOM 659 N N . VAL A 1 84 ? 13.498 -0.454 -13.666 1.00 87.06 84 VAL A N 1
ATOM 660 C CA . VAL A 1 84 ? 13.860 -1.721 -13.012 1.00 87.06 84 VAL A CA 1
ATOM 661 C C . VAL A 1 84 ? 14.009 -2.892 -13.988 1.00 87.06 84 VAL A C 1
ATOM 663 O O . VAL A 1 84 ? 14.405 -3.989 -13.588 1.00 87.06 84 VAL A O 1
ATOM 666 N N . TYR A 1 85 ? 13.736 -2.647 -15.271 1.00 88.31 85 TYR A N 1
ATOM 667 C CA . TYR A 1 85 ? 13.915 -3.590 -16.366 1.00 88.31 85 TYR A CA 1
ATOM 668 C C . TYR A 1 85 ? 14.745 -2.988 -17.500 1.00 88.31 85 TYR A C 1
ATOM 670 O O . TYR A 1 85 ? 14.553 -1.842 -17.893 1.00 88.31 85 TYR A O 1
ATOM 678 N N . GLU A 1 86 ? 15.607 -3.807 -18.094 1.00 90.56 86 GLU A N 1
ATOM 679 C CA . GLU A 1 86 ? 16.366 -3.480 -19.298 1.00 90.56 86 GLU A CA 1
ATOM 680 C C . GLU A 1 86 ? 15.870 -4.287 -20.492 1.00 90.56 86 GLU A C 1
ATOM 682 O O . GLU A 1 86 ? 15.833 -5.519 -20.464 1.00 90.56 86 GLU A O 1
ATOM 687 N N . TRP A 1 87 ? 15.543 -3.601 -21.585 1.00 92.00 87 TRP A N 1
ATOM 688 C CA . TRP A 1 87 ? 15.134 -4.272 -22.812 1.00 92.00 87 TRP A CA 1
ATOM 689 C C . TRP A 1 87 ? 16.334 -4.855 -23.573 1.00 92.00 87 TRP A C 1
ATOM 691 O O . TRP A 1 87 ? 17.305 -4.157 -23.880 1.00 92.00 87 TRP A O 1
ATOM 701 N N . LYS A 1 88 ? 16.249 -6.133 -23.959 1.00 92.25 88 LYS A N 1
ATOM 702 C CA . LYS A 1 88 ? 17.221 -6.810 -24.829 1.00 92.25 88 LYS A CA 1
ATOM 703 C C . LYS A 1 88 ? 16.535 -7.544 -25.975 1.00 92.25 88 LYS A C 1
ATOM 705 O O . LYS A 1 88 ? 15.547 -8.246 -25.791 1.00 92.25 88 LYS A O 1
ATOM 710 N N . LYS A 1 89 ? 17.114 -7.437 -27.176 1.00 91.69 89 LYS A N 1
ATOM 711 C CA . LYS A 1 89 ? 16.664 -8.175 -28.373 1.00 91.69 89 LYS A CA 1
ATOM 712 C C . LYS A 1 89 ? 16.715 -9.680 -28.137 1.00 91.69 89 LYS A C 1
ATOM 714 O O . LYS A 1 89 ? 17.708 -10.170 -27.602 1.00 91.69 89 LYS A O 1
ATOM 719 N N . LYS A 1 90 ? 15.744 -10.421 -28.675 1.00 91.38 90 LYS A N 1
ATOM 720 C CA . LYS A 1 90 ? 15.635 -11.883 -28.532 1.00 91.38 90 LYS A CA 1
ATOM 721 C C . LYS A 1 90 ? 16.921 -12.625 -28.904 1.00 91.38 90 LYS A C 1
ATOM 723 O O . LYS A 1 90 ? 17.347 -13.519 -28.192 1.00 91.38 90 LYS A O 1
ATOM 728 N N . ARG A 1 91 ? 17.600 -12.188 -29.970 1.00 89.94 91 ARG A N 1
ATOM 729 C CA . ARG A 1 91 ? 18.879 -12.766 -30.435 1.00 89.94 91 ARG A CA 1
ATOM 730 C C . ARG A 1 91 ? 20.074 -12.579 -29.485 1.00 89.94 91 ARG A C 1
ATOM 732 O O . ARG A 1 91 ? 21.107 -13.195 -29.707 1.00 89.94 91 ARG A O 1
ATOM 739 N N . LEU A 1 92 ? 19.982 -11.656 -28.525 1.00 88.81 92 LEU A N 1
ATOM 740 C CA . LEU A 1 92 ? 21.050 -11.335 -27.566 1.00 88.81 92 LEU A CA 1
ATOM 741 C C . LEU A 1 92 ? 20.834 -12.009 -26.208 1.00 88.81 92 LEU A C 1
ATOM 743 O O . LEU A 1 92 ? 21.640 -11.823 -25.300 1.00 88.81 92 LEU A O 1
ATOM 747 N N . VAL A 1 93 ? 19.735 -12.743 -26.056 1.00 87.94 93 VAL A N 1
ATOM 748 C CA . VAL A 1 93 ? 19.333 -13.378 -24.809 1.00 87.94 93 VAL A CA 1
ATOM 749 C C . VAL A 1 93 ? 19.263 -14.876 -25.051 1.00 87.94 93 VAL A C 1
ATOM 751 O O . VAL A 1 93 ? 18.759 -15.319 -26.078 1.00 87.94 93 VAL A O 1
ATOM 754 N N . GLU A 1 94 ? 19.784 -15.658 -24.113 1.00 88.88 94 GLU A N 1
ATOM 755 C CA . GLU A 1 94 ? 19.644 -17.112 -24.108 1.00 88.88 94 GLU A CA 1
ATOM 756 C C . GLU A 1 94 ? 18.503 -17.482 -23.146 1.00 88.88 94 GLU A C 1
ATOM 758 O O . GLU A 1 94 ? 18.743 -17.529 -21.937 1.00 88.88 94 GLU A O 1
ATOM 763 N N . PRO A 1 95 ? 17.268 -17.746 -23.625 1.00 81.19 95 PRO A N 1
ATOM 764 C CA . PRO A 1 95 ? 16.102 -17.884 -22.744 1.00 81.19 95 PRO A CA 1
ATOM 765 C C . PRO A 1 95 ? 16.248 -19.033 -21.740 1.00 81.19 95 PRO A C 1
ATOM 767 O O . PRO A 1 95 ? 15.858 -18.908 -20.588 1.00 81.19 95 PRO A O 1
ATOM 770 N N . ASN A 1 96 ? 16.921 -20.115 -22.144 1.00 85.38 96 ASN A N 1
ATOM 771 C CA . ASN A 1 96 ? 17.163 -21.293 -21.304 1.00 85.38 96 ASN A CA 1
ATOM 772 C C . ASN A 1 96 ? 18.071 -21.020 -20.089 1.00 85.38 96 ASN A C 1
ATOM 774 O O . ASN A 1 96 ? 18.177 -21.873 -19.212 1.00 85.38 96 ASN A O 1
ATOM 778 N N . LYS A 1 97 ? 18.773 -19.879 -20.057 1.00 88.38 97 LYS A N 1
ATOM 779 C CA . LYS A 1 97 ? 19.618 -19.458 -18.930 1.00 88.38 97 LYS A CA 1
ATOM 780 C C . LYS A 1 97 ? 18.939 -18.421 -18.035 1.00 88.38 97 LYS A C 1
ATOM 782 O O . LYS A 1 97 ? 19.515 -18.055 -17.013 1.00 88.38 97 LYS A O 1
ATOM 787 N N . LEU A 1 98 ? 17.767 -17.916 -18.419 1.00 86.31 98 LEU A N 1
ATOM 788 C CA . LEU A 1 98 ? 17.043 -16.943 -17.614 1.00 86.31 98 LEU A CA 1
ATOM 789 C C . LEU A 1 98 ? 16.347 -17.637 -16.447 1.00 86.31 98 LEU A C 1
ATOM 791 O O . LEU A 1 98 ? 15.754 -18.704 -16.598 1.00 86.31 98 LEU A O 1
ATOM 795 N N . GLN A 1 99 ? 16.403 -17.000 -15.284 1.00 85.75 99 GLN A N 1
ATOM 796 C CA . GLN A 1 99 ? 15.660 -17.446 -14.119 1.00 85.75 99 GLN A CA 1
ATOM 797 C C . GLN A 1 99 ? 14.188 -17.037 -14.259 1.00 85.75 99 GLN A C 1
ATOM 799 O O . GLN A 1 99 ? 13.873 -15.914 -14.645 1.00 85.75 99 GLN A O 1
ATOM 804 N N . GLU A 1 100 ? 13.272 -17.945 -13.936 1.00 84.25 100 GLU A N 1
ATOM 805 C CA .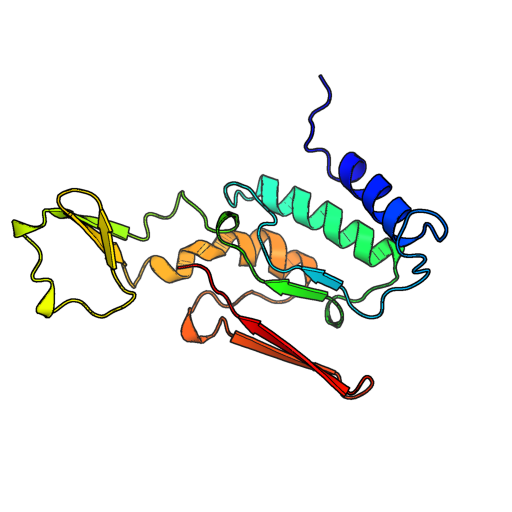 GLU A 1 100 ? 11.842 -17.637 -13.933 1.00 84.25 100 GLU A CA 1
ATOM 806 C C . GLU A 1 100 ? 11.526 -16.495 -12.949 1.00 84.25 100 GLU A C 1
ATOM 808 O O . GLU A 1 100 ? 12.089 -16.423 -11.853 1.00 84.25 100 GLU A O 1
ATOM 813 N N . GLY A 1 101 ? 10.658 -15.569 -13.365 1.00 82.50 101 GLY A N 1
ATOM 814 C CA . GLY A 1 101 ? 10.297 -14.383 -12.581 1.00 82.50 101 GLY A CA 1
ATOM 815 C C . GLY A 1 101 ? 11.308 -13.228 -12.626 1.00 82.50 101 GLY A C 1
ATOM 816 O O . GLY A 1 101 ? 11.086 -12.214 -11.968 1.00 82.50 101 GLY A O 1
ATOM 817 N N . THR A 1 102 ? 12.402 -13.336 -13.392 1.00 87.25 102 THR A N 1
ATOM 818 C CA . THR A 1 102 ? 13.369 -12.232 -13.584 1.00 87.25 102 THR A CA 1
ATOM 819 C C . THR A 1 102 ? 13.307 -11.600 -14.975 1.00 87.25 102 THR A C 1
ATOM 821 O O . THR A 1 102 ? 14.125 -10.742 -15.307 1.00 87.25 102 THR A O 1
ATOM 824 N N . TYR A 1 103 ? 12.338 -11.992 -15.802 1.00 89.12 103 TYR A N 1
ATOM 825 C CA . TYR A 1 103 ? 12.159 -11.439 -17.139 1.00 89.12 103 TYR A CA 1
ATOM 826 C C . TYR A 1 103 ? 10.698 -11.445 -17.589 1.00 89.12 103 TYR A C 1
ATOM 828 O O . TYR A 1 103 ? 9.894 -12.245 -17.114 1.00 89.12 103 TYR A O 1
ATOM 836 N N . VAL A 1 104 ? 10.388 -10.581 -18.556 1.00 88.31 104 VAL A N 1
ATOM 837 C CA . VAL A 1 104 ? 9.102 -10.534 -19.263 1.00 88.31 104 VAL A CA 1
ATOM 838 C C . VAL A 1 104 ? 9.367 -10.547 -20.767 1.00 88.31 104 VAL A C 1
ATOM 840 O O . VAL A 1 104 ? 10.170 -9.757 -21.267 1.00 88.31 104 VAL A O 1
ATOM 843 N N . GLU A 1 105 ? 8.716 -11.445 -21.507 1.00 89.62 105 GLU A N 1
ATOM 844 C CA . GLU A 1 105 ? 8.765 -11.424 -22.974 1.00 89.62 105 GLU A CA 1
ATOM 845 C C . GLU A 1 105 ? 7.943 -10.251 -23.513 1.00 89.62 105 GLU A C 1
ATOM 847 O O . GLU A 1 105 ? 6.773 -10.089 -23.170 1.00 89.62 105 GLU A O 1
ATOM 852 N N . GLN A 1 106 ? 8.543 -9.430 -24.376 1.00 88.38 106 GLN A N 1
ATOM 853 C CA . GLN A 1 106 ? 7.877 -8.261 -24.942 1.00 88.38 106 GLN A CA 1
ATOM 854 C C . GLN A 1 106 ? 8.287 -8.055 -26.405 1.00 88.38 106 GLN A C 1
ATOM 856 O O . GLN A 1 106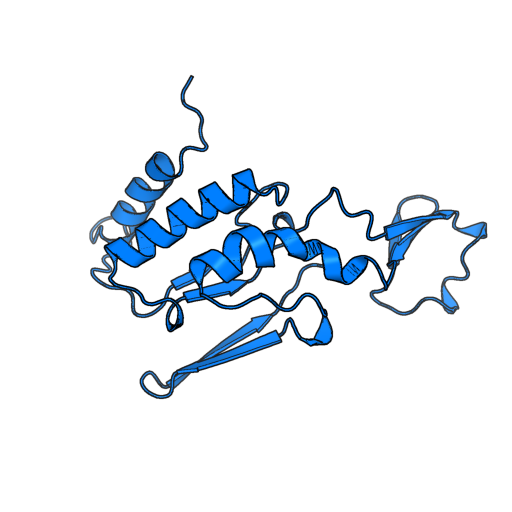 ? 9.400 -7.619 -26.715 1.00 88.38 106 GLN A O 1
ATOM 861 N N . GLY A 1 107 ? 7.363 -8.352 -27.323 1.00 88.62 107 GLY A N 1
ATOM 862 C CA . GLY A 1 107 ? 7.591 -8.221 -28.764 1.00 88.62 107 GLY A CA 1
ATOM 863 C C . GLY A 1 107 ? 8.722 -9.128 -29.264 1.00 88.62 107 GLY A C 1
ATOM 864 O O . GLY A 1 107 ? 8.662 -10.343 -29.101 1.00 88.62 107 GLY A O 1
ATOM 865 N N . ASP A 1 108 ? 9.756 -8.536 -29.875 1.00 91.50 108 ASP A N 1
ATOM 866 C CA . ASP A 1 108 ? 10.957 -9.243 -30.370 1.00 91.50 108 ASP A CA 1
ATOM 867 C C . ASP A 1 108 ? 12.134 -9.203 -29.368 1.00 91.50 108 ASP A C 1
ATOM 869 O O . ASP A 1 108 ? 13.320 -9.161 -29.723 1.00 91.50 108 ASP A O 1
ATOM 873 N N . GLY A 1 109 ? 11.820 -9.157 -28.076 1.00 92.06 109 GLY A N 1
ATOM 874 C CA . GLY A 1 109 ? 12.811 -9.048 -27.017 1.00 92.06 109 GLY A CA 1
ATOM 875 C C . GLY A 1 109 ? 12.297 -9.454 -25.644 1.00 92.06 109 GLY A C 1
ATOM 876 O O . GLY A 1 109 ? 11.200 -9.987 -25.490 1.00 92.06 109 GLY A O 1
ATOM 877 N N . PHE A 1 110 ? 13.140 -9.195 -24.655 1.00 90.94 110 PHE A N 1
ATOM 878 C CA . PHE A 1 110 ? 12.904 -9.464 -23.246 1.00 90.94 110 PHE A CA 1
ATOM 879 C C . PHE A 1 110 ? 13.166 -8.193 -22.445 1.00 90.94 110 PHE A C 1
ATOM 881 O O . PHE A 1 110 ? 14.163 -7.512 -22.685 1.00 90.94 110 PHE A O 1
ATOM 888 N N . LEU A 1 111 ? 12.310 -7.908 -21.474 1.00 90.69 111 LEU A N 1
ATOM 889 C CA . LEU A 1 111 ? 12.602 -7.010 -20.364 1.00 90.69 111 LEU A CA 1
ATOM 890 C C . LEU A 1 111 ? 13.278 -7.839 -19.275 1.00 90.69 111 LEU A C 1
ATOM 892 O O . LEU A 1 111 ? 12.660 -8.748 -18.728 1.00 90.69 111 LEU A O 1
ATOM 896 N N . LEU A 1 112 ? 14.549 -7.571 -18.994 1.00 91.12 112 LEU A N 1
ATOM 897 C CA . LEU A 1 112 ? 15.323 -8.276 -17.975 1.00 91.12 112 LEU A CA 1
ATOM 898 C C . LEU A 1 112 ? 15.378 -7.446 -16.702 1.00 91.12 112 LEU A C 1
ATOM 900 O O . LEU A 1 112 ? 15.754 -6.277 -16.751 1.00 91.12 112 LEU A O 1
ATOM 904 N N . ARG A 1 113 ? 15.021 -8.050 -15.573 1.00 90.38 113 ARG A N 1
ATOM 905 C CA . ARG A 1 113 ? 15.049 -7.400 -14.266 1.00 90.38 113 ARG A CA 1
ATOM 906 C C . ARG A 1 113 ? 16.474 -7.011 -13.891 1.00 90.38 113 ARG A C 1
ATOM 908 O O . ARG A 1 113 ? 17.392 -7.824 -14.000 1.00 90.38 113 ARG A O 1
ATOM 915 N N . VAL A 1 114 ? 16.642 -5.786 -13.410 1.00 90.44 114 VAL A N 1
ATOM 916 C CA . VAL A 1 114 ? 17.910 -5.293 -12.867 1.00 90.44 114 VAL A CA 1
ATOM 917 C C . VAL A 1 114 ? 17.861 -5.439 -11.354 1.00 90.44 114 VAL A C 1
ATOM 919 O O . VAL A 1 114 ? 17.154 -4.686 -10.687 1.00 90.44 114 VAL A O 1
ATOM 922 N N . GLU A 1 115 ? 18.572 -6.429 -10.813 1.00 88.25 115 GLU A N 1
ATOM 923 C CA . GLU A 1 115 ? 18.493 -6.811 -9.393 1.00 88.25 115 GLU A CA 1
ATOM 924 C C . GLU A 1 115 ? 18.805 -5.647 -8.444 1.00 88.25 115 GLU A C 1
ATOM 926 O O . GLU A 1 115 ? 18.177 -5.527 -7.397 1.00 88.25 115 GLU A O 1
ATOM 931 N N . GLU A 1 116 ? 19.717 -4.751 -8.820 1.00 88.19 116 GLU A N 1
ATOM 932 C CA . GLU A 1 116 ? 20.111 -3.600 -8.005 1.00 88.19 116 GLU A CA 1
ATOM 933 C C . GLU A 1 116 ? 19.020 -2.522 -7.939 1.00 88.19 116 GLU A C 1
ATOM 935 O O . GLU A 1 116 ? 18.894 -1.825 -6.932 1.00 88.19 116 GLU A O 1
ATOM 940 N N . ARG A 1 117 ? 18.229 -2.376 -9.011 1.00 89.31 117 ARG A N 1
ATOM 941 C CA . ARG A 1 117 ? 17.181 -1.348 -9.129 1.00 89.31 117 ARG A CA 1
ATOM 942 C C . ARG A 1 117 ? 15.810 -1.866 -8.710 1.00 89.31 117 ARG A C 1
ATOM 944 O O . ARG A 1 117 ? 15.010 -1.114 -8.169 1.00 89.31 117 ARG A O 1
ATOM 951 N N . TYR A 1 118 ? 15.534 -3.153 -8.903 1.00 88.50 118 TYR A N 1
ATOM 952 C CA . TYR A 1 118 ? 14.210 -3.732 -8.680 1.00 88.50 118 TYR A CA 1
ATOM 953 C C . TYR A 1 118 ? 13.625 -3.520 -7.272 1.00 88.50 118 TYR A C 1
ATOM 955 O O . TYR A 1 118 ? 12.428 -3.236 -7.177 1.00 88.50 118 TYR A O 1
ATOM 963 N N . PRO A 1 119 ? 14.397 -3.575 -6.168 1.00 88.94 119 PRO A N 1
ATOM 964 C CA . PRO A 1 119 ? 13.893 -3.213 -4.841 1.00 88.94 119 PRO A CA 1
ATOM 965 C C . PRO A 1 119 ? 13.355 -1.773 -4.742 1.00 88.94 119 PRO A C 1
ATOM 967 O O . PRO A 1 119 ? 12.415 -1.520 -3.991 1.00 88.94 119 PRO A O 1
ATOM 970 N N . GLN A 1 120 ? 13.893 -0.836 -5.531 1.00 90.50 120 GLN A N 1
ATOM 971 C CA . GLN A 1 120 ? 13.562 0.595 -5.458 1.00 90.50 120 GLN A CA 1
ATOM 972 C C . GLN A 1 120 ? 12.167 0.934 -5.998 1.00 90.50 120 GLN A C 1
ATOM 974 O O . GLN A 1 120 ? 11.658 2.019 -5.726 1.00 90.50 120 GLN A O 1
ATOM 979 N N . ARG A 1 121 ? 11.493 -0.001 -6.682 1.00 90.69 121 ARG A N 1
ATOM 980 C CA . ARG A 1 121 ? 10.148 0.213 -7.248 1.00 90.69 121 ARG A CA 1
ATOM 981 C C . ARG A 1 121 ? 9.094 0.658 -6.224 1.00 90.69 121 ARG A C 1
ATOM 983 O O . ARG A 1 121 ? 8.160 1.359 -6.595 1.00 90.69 121 ARG A O 1
ATOM 990 N N . PHE A 1 122 ? 9.272 0.309 -4.944 1.00 92.88 122 PHE A N 1
ATOM 991 C CA . PHE A 1 122 ? 8.397 0.719 -3.833 1.00 92.88 122 PHE A CA 1
ATOM 992 C C . PHE A 1 122 ? 9.008 1.770 -2.910 1.00 92.88 122 PHE A C 1
ATOM 994 O O . PHE A 1 122 ? 8.510 1.980 -1.804 1.00 92.88 122 PHE A O 1
ATOM 1001 N N . LYS A 1 123 ? 10.081 2.442 -3.330 1.00 93.81 123 LYS A N 1
ATOM 1002 C CA . LYS A 1 123 ? 10.721 3.470 -2.510 1.00 93.81 123 LYS A CA 1
ATOM 1003 C C . LYS A 1 123 ? 9.734 4.571 -2.122 1.00 93.81 123 LYS A C 1
ATOM 1005 O O . LYS A 1 123 ? 9.576 4.842 -0.937 1.00 93.81 123 LYS A O 1
ATOM 1010 N N . ASN A 1 124 ? 8.994 5.111 -3.093 1.00 94.50 124 ASN A N 1
ATOM 1011 C CA . ASN A 1 124 ? 7.979 6.136 -2.834 1.00 94.50 124 ASN A CA 1
ATOM 1012 C C . ASN A 1 124 ? 6.845 5.612 -1.939 1.00 94.50 124 ASN A C 1
ATOM 1014 O O . ASN A 1 124 ? 6.440 6.298 -1.007 1.00 94.50 124 ASN A O 1
ATOM 1018 N N . PHE A 1 125 ? 6.373 4.380 -2.164 1.00 95.00 125 PHE A N 1
ATOM 1019 C CA . PHE A 1 125 ? 5.373 3.754 -1.292 1.00 95.00 125 PHE A CA 1
ATOM 1020 C C . PHE A 1 125 ? 5.873 3.659 0.159 1.00 95.00 125 PHE A C 1
ATOM 1022 O O . PHE A 1 125 ? 5.141 3.979 1.092 1.00 95.00 125 PHE A O 1
ATOM 1029 N N . SER A 1 126 ? 7.131 3.257 0.359 1.00 95.56 126 SER A N 1
ATOM 1030 C CA . SER A 1 126 ? 7.739 3.145 1.686 1.00 95.56 126 SER A CA 1
ATOM 1031 C C . SER A 1 126 ? 7.917 4.509 2.357 1.00 95.56 126 SER A C 1
ATOM 1033 O O . SER A 1 126 ? 7.393 4.731 3.447 1.00 95.56 126 SER A O 1
ATOM 1035 N N . GLU A 1 127 ? 8.619 5.431 1.694 1.00 95.75 127 GLU A N 1
ATOM 1036 C CA . GLU A 1 127 ? 9.087 6.697 2.271 1.00 95.75 127 GLU A CA 1
ATOM 1037 C C . GLU A 1 127 ? 7.993 7.775 2.315 1.00 95.75 127 GLU A C 1
ATOM 1039 O O . GLU A 1 127 ? 7.927 8.552 3.265 1.00 95.75 127 GLU A O 1
ATOM 1044 N N . CYS A 1 128 ? 7.121 7.843 1.303 1.00 95.69 128 CYS A N 1
ATOM 1045 C CA . CYS A 1 128 ? 6.119 8.907 1.184 1.00 95.69 128 CYS A CA 1
ATOM 1046 C C .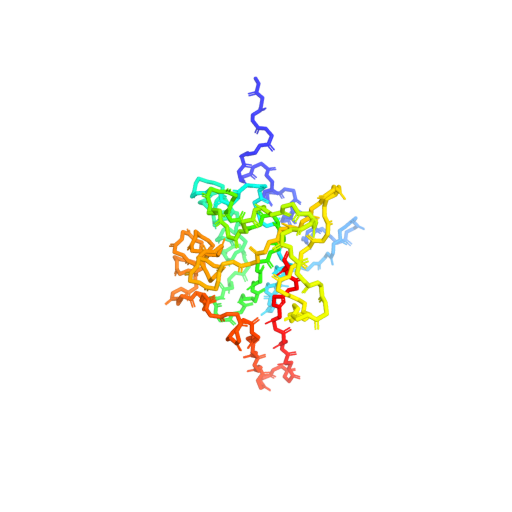 CYS A 1 128 ? 4.753 8.530 1.771 1.00 95.69 128 CYS A C 1
ATOM 1048 O O . CYS A 1 128 ? 3.984 9.425 2.113 1.00 95.69 128 CYS A O 1
ATOM 1050 N N . PHE A 1 129 ? 4.438 7.236 1.901 1.00 96.62 129 PHE A N 1
ATOM 1051 C CA . PHE A 1 129 ? 3.135 6.770 2.389 1.00 96.62 129 PHE A CA 1
ATOM 1052 C C . PHE A 1 129 ? 3.249 5.901 3.644 1.00 96.62 129 PHE A C 1
ATOM 1054 O O . PHE A 1 129 ? 2.753 6.277 4.706 1.00 96.62 129 PHE A O 1
ATOM 1061 N N . TYR A 1 130 ? 3.915 4.750 3.549 1.00 96.38 130 TYR A N 1
ATOM 1062 C CA . TYR A 1 130 ? 3.864 3.707 4.572 1.00 96.38 130 TYR A CA 1
ATOM 1063 C C . TYR A 1 130 ? 4.559 4.128 5.876 1.00 96.38 130 TYR A C 1
ATOM 1065 O O . TYR A 1 130 ? 3.983 3.973 6.952 1.00 96.38 130 TYR A O 1
ATOM 1073 N N . GLN A 1 131 ? 5.751 4.728 5.800 1.00 97.00 131 GLN A N 1
ATOM 1074 C CA . GLN A 1 131 ? 6.478 5.232 6.970 1.00 97.00 131 GLN A CA 1
ATOM 1075 C C . GLN A 1 131 ? 5.780 6.423 7.641 1.00 97.00 131 GLN A C 1
ATOM 1077 O O . GLN A 1 131 ? 5.584 6.349 8.857 1.00 97.00 131 GLN A O 1
ATOM 1082 N N . PRO A 1 132 ? 5.348 7.480 6.925 1.00 96.81 132 PRO A N 1
ATOM 1083 C CA . PRO A 1 132 ? 4.601 8.575 7.543 1.00 96.81 132 PRO A CA 1
ATOM 1084 C C . PRO A 1 132 ? 3.271 8.145 8.176 1.00 96.81 132 PRO A C 1
ATOM 1086 O O . PRO A 1 132 ? 2.869 8.723 9.182 1.00 96.81 132 PRO A O 1
ATOM 1089 N N . LEU A 1 133 ? 2.587 7.148 7.602 1.00 96.56 133 LEU A N 1
ATOM 1090 C CA . LEU A 1 133 ? 1.286 6.678 8.084 1.00 96.56 133 LEU A CA 1
ATOM 1091 C C . LEU A 1 133 ? 1.401 5.679 9.245 1.00 96.56 133 LEU A C 1
ATOM 1093 O O . LEU A 1 133 ? 0.645 5.766 10.210 1.00 96.56 133 LEU A O 1
ATOM 1097 N N . LEU A 1 134 ? 2.323 4.715 9.151 1.00 95.56 134 LEU A N 1
ATOM 1098 C CA . LEU A 1 134 ? 2.419 3.587 10.087 1.00 95.56 134 LEU A CA 1
ATOM 1099 C C . LEU A 1 134 ? 3.625 3.664 11.033 1.00 95.56 134 LEU A C 1
ATOM 1101 O O . LEU A 1 134 ? 3.786 2.793 11.887 1.00 95.56 134 LEU A O 1
ATOM 1105 N N . GLY A 1 135 ? 4.494 4.665 10.878 1.00 95.19 135 GLY A N 1
ATOM 1106 C CA . GLY A 1 135 ? 5.681 4.867 11.715 1.00 95.19 135 GLY A CA 1
ATOM 1107 C C . GLY A 1 135 ? 6.814 3.861 11.479 1.00 95.19 135 GLY A C 1
ATOM 1108 O O . GLY A 1 135 ? 7.753 3.800 12.272 1.00 95.19 135 GLY A O 1
ATOM 1109 N N . LYS A 1 136 ? 6.743 3.057 10.414 1.00 94.31 136 LYS A N 1
ATOM 1110 C CA . LYS A 1 136 ? 7.753 2.053 10.041 1.00 94.31 136 LYS A CA 1
ATOM 1111 C C . LYS A 1 136 ? 7.901 1.979 8.530 1.00 94.31 136 LYS A C 1
ATOM 1113 O O . LYS A 1 136 ? 6.936 2.197 7.813 1.00 94.31 136 LYS A O 1
ATOM 1118 N N . GLU A 1 137 ? 9.082 1.622 8.049 1.00 94.44 137 GLU A N 1
ATOM 1119 C CA . GLU A 1 137 ? 9.333 1.486 6.612 1.00 94.44 137 GLU A CA 1
ATOM 1120 C C . GLU A 1 137 ? 8.736 0.194 6.048 1.00 94.44 137 GLU A C 1
ATOM 1122 O O . GLU A 1 137 ? 8.659 -0.840 6.723 1.00 94.44 137 GLU A O 1
ATOM 1127 N N . TYR A 1 138 ? 8.323 0.256 4.784 1.00 94.50 138 TYR A N 1
ATOM 1128 C CA . TYR A 1 138 ? 7.998 -0.929 4.008 1.00 94.50 138 TYR A CA 1
ATOM 1129 C C . TYR A 1 138 ? 9.298 -1.537 3.457 1.00 94.50 138 TYR A C 1
ATOM 1131 O O . TYR A 1 138 ? 10.121 -0.809 2.893 1.00 94.50 138 TYR A O 1
ATOM 1139 N N . PRO A 1 139 ? 9.521 -2.856 3.591 1.00 93.94 139 PRO A N 1
ATOM 1140 C CA . PRO A 1 139 ? 10.749 -3.472 3.110 1.00 93.94 139 PRO A CA 1
ATOM 1141 C C . PRO A 1 139 ? 10.855 -3.408 1.581 1.00 93.94 139 PRO A C 1
ATOM 1143 O O . PRO A 1 139 ? 9.975 -3.867 0.852 1.00 93.94 139 PRO A O 1
ATOM 1146 N N . LEU A 1 140 ? 11.978 -2.887 1.087 1.00 92.12 140 LEU A N 1
ATOM 1147 C CA . LEU A 1 140 ? 12.267 -2.824 -0.351 1.00 92.12 140 LEU A CA 1
ATOM 1148 C C . LEU A 1 140 ? 12.744 -4.174 -0.906 1.00 92.12 140 LEU A C 1
ATOM 1150 O O . LEU A 1 140 ? 12.469 -4.521 -2.055 1.00 92.12 140 LEU A O 1
ATOM 1154 N N . GLU A 1 141 ? 13.412 -4.970 -0.071 1.00 89.56 141 GLU A N 1
ATOM 1155 C CA . GLU A 1 141 ? 13.853 -6.317 -0.422 1.00 89.56 141 GLU A CA 1
ATOM 1156 C C . GLU A 1 141 ? 12.651 -7.233 -0.670 1.00 89.56 141 GLU A C 1
ATOM 1158 O O . GLU A 1 141 ? 11.895 -7.551 0.247 1.00 89.56 141 GLU A O 1
ATOM 1163 N N . PHE A 1 142 ? 12.494 -7.726 -1.903 1.00 83.56 142 PHE A N 1
ATOM 1164 C CA . PHE A 1 142 ? 11.315 -8.507 -2.305 1.00 83.56 142 PHE A CA 1
ATOM 1165 C C . PHE A 1 142 ? 11.084 -9.761 -1.444 1.00 83.56 142 PHE A C 1
ATOM 1167 O O . PHE A 1 142 ? 9.947 -10.166 -1.221 1.00 83.56 142 PHE A O 1
ATOM 1174 N N . LYS A 1 143 ? 12.150 -10.358 -0.892 1.00 86.38 143 LYS A N 1
ATOM 1175 C CA . LYS A 1 143 ? 12.063 -11.521 0.013 1.00 86.38 143 LYS A CA 1
ATOM 1176 C C . LYS A 1 143 ? 11.428 -11.193 1.367 1.00 86.38 143 LYS A C 1
ATOM 1178 O O . LYS A 1 143 ? 11.007 -12.101 2.075 1.00 86.38 143 LYS A O 1
ATOM 1183 N N . GLN A 1 144 ? 11.393 -9.915 1.733 1.00 89.44 144 GLN A N 1
ATOM 1184 C CA . GLN A 1 144 ? 10.828 -9.405 2.979 1.00 89.44 144 GLN A CA 1
ATOM 1185 C C . GLN A 1 144 ? 9.417 -8.822 2.784 1.00 89.44 144 GLN A C 1
ATOM 1187 O O . GLN A 1 144 ? 8.780 -8.438 3.758 1.00 89.44 144 GLN A O 1
ATOM 1192 N N . GLN A 1 145 ? 8.888 -8.808 1.554 1.00 90.12 145 GLN A N 1
ATOM 1193 C CA . GLN A 1 145 ? 7.565 -8.264 1.202 1.00 90.12 145 GLN A CA 1
ATOM 1194 C C . GLN A 1 145 ? 6.404 -9.243 1.466 1.00 90.12 145 GLN A C 1
ATOM 1196 O O . GLN A 1 145 ? 5.343 -9.165 0.847 1.00 90.12 145 GLN A O 1
ATOM 1201 N N . CYS A 1 146 ? 6.610 -10.167 2.406 1.00 91.12 146 CYS A N 1
ATOM 1202 C CA . CYS A 1 146 ? 5.583 -11.011 3.000 1.00 91.12 146 CYS A CA 1
ATOM 1203 C C . CYS A 1 146 ? 5.519 -10.667 4.490 1.00 91.12 146 CYS A C 1
ATOM 1205 O O . CYS A 1 146 ? 6.398 -11.047 5.266 1.00 91.12 146 CYS A O 1
ATOM 1207 N N . LEU A 1 147 ? 4.512 -9.884 4.867 1.00 92.25 147 LEU A N 1
ATOM 1208 C CA . LEU A 1 147 ? 4.365 -9.288 6.188 1.00 92.25 147 LEU A CA 1
ATOM 1209 C C . LEU A 1 147 ? 3.258 -10.015 6.967 1.00 92.25 147 LEU A C 1
ATOM 1211 O O . LEU A 1 147 ? 2.072 -9.783 6.716 1.00 92.25 147 LEU A O 1
ATOM 1215 N N . PRO A 1 148 ? 3.605 -10.911 7.906 1.00 93.50 148 PRO A N 1
ATOM 1216 C CA . PRO A 1 148 ? 2.621 -11.528 8.781 1.00 93.50 148 PRO A CA 1
ATOM 1217 C C . PRO A 1 148 ? 2.247 -10.585 9.934 1.00 93.50 148 PRO A C 1
ATOM 1219 O O . PRO A 1 148 ? 3.117 -10.099 10.656 1.00 93.50 148 PRO A O 1
ATOM 1222 N N . SER A 1 149 ? 0.947 -10.410 10.167 1.00 93.19 149 SER A N 1
ATOM 1223 C CA . SER A 1 149 ? 0.400 -9.675 11.314 1.00 93.19 149 SER A CA 1
ATOM 1224 C C . SER A 1 149 ? -0.562 -10.573 12.087 1.00 93.19 149 SER A C 1
ATOM 1226 O O . SER A 1 149 ? -1.638 -10.904 11.591 1.00 93.19 149 SER A O 1
ATOM 1228 N N . LEU A 1 150 ? -0.174 -10.990 13.296 1.00 94.81 150 LEU A N 1
ATOM 1229 C CA . LEU A 1 150 ? -0.989 -11.836 14.173 1.00 94.81 150 LEU A CA 1
ATOM 1230 C C . LEU A 1 150 ? -1.626 -11.002 15.288 1.00 94.81 150 LEU A C 1
ATOM 1232 O O . LEU A 1 150 ? -0.928 -10.416 16.113 1.00 94.81 150 LEU A O 1
ATOM 1236 N N . PHE A 1 151 ? -2.953 -11.032 15.365 1.00 94.94 151 PHE A N 1
ATOM 1237 C CA . PHE A 1 151 ? -3.735 -10.380 16.407 1.00 94.94 151 PHE A CA 1
ATOM 1238 C C . PHE A 1 151 ? -4.334 -11.429 17.341 1.00 94.94 151 PHE A C 1
ATOM 1240 O O . PHE A 1 151 ? -5.415 -11.963 17.104 1.00 94.94 151 PHE A O 1
ATOM 1247 N N . LEU A 1 152 ? -3.631 -11.725 18.437 1.00 92.19 152 LEU A N 1
ATOM 1248 C CA . LEU A 1 152 ? -4.041 -12.768 19.387 1.00 92.19 152 LEU A CA 1
ATOM 1249 C C . LEU A 1 152 ? -5.415 -12.503 20.021 1.00 92.19 152 LEU A C 1
ATOM 1251 O O . LEU A 1 152 ? -6.177 -13.444 20.233 1.00 92.19 152 LEU A O 1
ATOM 1255 N N . ASN A 1 153 ? -5.743 -11.233 20.278 1.00 92.44 153 ASN A N 1
ATOM 1256 C CA . ASN A 1 153 ? -6.985 -10.838 20.951 1.00 92.44 153 ASN A CA 1
ATOM 1257 C C . ASN A 1 153 ? -8.234 -11.208 20.137 1.00 92.44 153 ASN A C 1
ATOM 1259 O O . ASN A 1 153 ? -9.228 -11.650 20.703 1.00 92.44 153 ASN A O 1
ATOM 1263 N N . THR A 1 154 ? -8.164 -11.069 18.812 1.00 93.69 154 THR A N 1
ATOM 1264 C CA . THR A 1 154 ? -9.246 -11.417 17.876 1.00 93.69 154 THR A CA 1
ATOM 1265 C C . THR A 1 154 ? -9.044 -12.785 17.230 1.00 93.69 154 THR A C 1
ATOM 1267 O O . THR A 1 154 ? -9.959 -13.312 16.606 1.00 93.69 154 THR A O 1
ATOM 1270 N N . ARG A 1 155 ? -7.862 -13.390 17.414 1.00 95.50 155 ARG A N 1
ATOM 1271 C CA . ARG A 1 155 ? -7.424 -14.650 16.791 1.00 95.50 155 ARG A CA 1
ATOM 1272 C C . ARG A 1 155 ? -7.385 -14.578 15.262 1.00 95.50 155 ARG A C 1
ATOM 1274 O O . ARG A 1 155 ? -7.591 -15.587 14.592 1.00 95.50 155 ARG A O 1
ATOM 1281 N N . ILE A 1 156 ? -7.096 -13.396 14.723 1.00 95.94 156 ILE A N 1
ATOM 1282 C CA . ILE A 1 156 ? -6.963 -13.155 13.284 1.00 95.94 156 ILE A CA 1
ATOM 1283 C C . ILE A 1 156 ? -5.483 -13.047 12.922 1.00 95.94 156 ILE A C 1
ATOM 1285 O O . ILE A 1 156 ? -4.700 -12.411 13.631 1.00 95.94 156 ILE A O 1
ATOM 1289 N N . GLN A 1 157 ? -5.103 -13.649 11.797 1.00 95.50 157 GLN A N 1
ATOM 1290 C CA . GLN A 1 157 ? -3.793 -13.468 11.189 1.00 95.50 157 GLN A CA 1
ATOM 1291 C C . GLN A 1 157 ? -3.958 -12.951 9.763 1.00 95.50 157 GLN A C 1
ATOM 1293 O O . GLN A 1 157 ? -4.635 -13.578 8.951 1.00 95.50 157 GLN A O 1
ATOM 1298 N N . PHE A 1 158 ? -3.298 -11.839 9.457 1.00 95.31 158 PHE A N 1
ATOM 1299 C CA . PHE A 1 158 ? -3.165 -11.334 8.097 1.00 95.31 158 PHE A CA 1
ATOM 1300 C C . PHE A 1 158 ? -1.804 -11.727 7.534 1.00 95.31 158 PHE A C 1
ATOM 1302 O O . PHE A 1 158 ? -0.783 -11.616 8.216 1.00 95.31 158 PHE A O 1
ATOM 1309 N N . LEU A 1 159 ? -1.800 -12.175 6.281 1.00 93.94 159 LEU A N 1
ATOM 1310 C CA . LEU A 1 159 ? -0.592 -12.416 5.505 1.00 93.94 159 LEU A CA 1
ATOM 1311 C C . LEU A 1 159 ? -0.579 -11.437 4.333 1.00 93.94 159 LEU A C 1
ATOM 1313 O O . LEU A 1 159 ? -1.195 -11.678 3.298 1.00 93.94 159 LEU A O 1
ATOM 1317 N N . ALA A 1 160 ? 0.089 -10.306 4.532 1.00 92.31 160 ALA A N 1
ATOM 1318 C CA . ALA A 1 160 ? 0.202 -9.249 3.542 1.00 92.31 160 ALA A CA 1
ATOM 1319 C C . ALA A 1 160 ? 1.348 -9.582 2.578 1.00 92.31 160 ALA A C 1
ATOM 1321 O O . ALA A 1 160 ? 2.519 -9.467 2.937 1.00 92.31 160 ALA A O 1
ATOM 1322 N N . MET A 1 161 ? 1.013 -10.031 1.369 1.00 88.31 161 MET A N 1
ATOM 1323 C CA . MET A 1 161 ? 1.989 -10.382 0.335 1.00 88.31 161 MET A CA 1
ATOM 1324 C C . MET A 1 161 ? 1.936 -9.373 -0.799 1.00 88.31 161 MET A C 1
ATOM 1326 O O . MET A 1 161 ? 0.857 -9.037 -1.281 1.00 88.31 161 MET A O 1
ATOM 1330 N N . ASN A 1 162 ? 3.106 -8.950 -1.260 1.00 81.38 162 ASN A N 1
ATOM 1331 C CA . ASN A 1 162 ? 3.210 -8.270 -2.538 1.00 81.38 162 ASN A CA 1
ATOM 1332 C C . ASN A 1 162 ? 3.017 -9.275 -3.690 1.00 81.38 162 ASN A C 1
ATOM 1334 O O . ASN A 1 162 ? 3.760 -10.253 -3.787 1.00 81.38 162 ASN A O 1
ATOM 1338 N N . SER A 1 163 ? 2.036 -9.024 -4.555 1.00 65.50 163 SER A N 1
ATOM 1339 C CA . SER A 1 163 ? 1.769 -9.794 -5.778 1.00 65.50 163 SER A CA 1
ATOM 1340 C C . SER A 1 163 ? 2.242 -9.087 -7.054 1.00 65.50 163 SER A C 1
ATOM 1342 O O . SER A 1 163 ? 2.090 -9.636 -8.144 1.00 65.50 163 SER A O 1
ATOM 1344 N N . CYS A 1 164 ? 2.828 -7.896 -6.926 1.00 69.38 164 CYS A N 1
ATOM 1345 C CA . CYS A 1 164 ? 3.251 -7.068 -8.044 1.00 69.38 164 CYS A CA 1
ATOM 1346 C C . CYS A 1 164 ? 4.583 -7.567 -8.602 1.00 69.38 164 CYS A C 1
ATOM 1348 O O . CYS A 1 164 ? 5.604 -7.595 -7.897 1.00 69.38 164 CYS A O 1
ATOM 1350 N N . SER A 1 165 ? 4.541 -7.955 -9.873 1.00 59.47 165 SER A N 1
ATOM 1351 C CA . SER A 1 165 ? 5.653 -8.500 -10.651 1.00 59.47 165 SER A CA 1
ATOM 1352 C C . SER A 1 165 ? 6.291 -7.438 -11.527 1.00 59.47 165 SER A C 1
ATOM 1354 O O . SER A 1 165 ? 5.549 -6.858 -12.348 1.00 59.47 165 SER A O 1
#

Secondary structure (DSSP, 8-state):
---TT-HHHHHHHHHHHHH-SSSS---S--S-EEE-S---SS--HHHHHHHHHHHHHHHHHTT--GGGEEE---GGGS-TTS--EEEEEGGG--GGGSPTTSEEEETTEEEEE-TTTGGGGGHHIIIIIIHHHHSSPPP-SGGG-EEEEEETTTTEEEEEE----

Foldseek 3Di:
DPPPQQLVVVQPVVVCQCCDPPNHVNHPADQAAEAQAPQAQQLDLVSQLSSQVNVVVVCVNRVHALLRYHYAHDQRNFHPVQLQWDKDFLVVDDVVPDDPPQWDDDDRTITGGDPVRQLCRNVSVFPRHSCVRNVHGQGSPQVSQFDWRADVVVRDIDTGHYPHD